Protein AF-A0A1M6Y2Z8-F1 (afdb_monomer)

Sequence (56 aa):
DVKALAVPVMRHRLVLSTEAELSDRSPVDVVEDLLDTVTPPNGVTDEVPVEGNADD

Solvent-accessible surface area (backbone atoms only — not comparable to full-atom values): 3847 Å² total; per-residue (Å²): 112,73,74,80,44,42,54,82,57,41,49,81,69,58,79,78,53,72,68,42,56,76,64,76,54,49,55,55,59,54,46,53,55,45,65,76,67,58,77,74,78,91,80,80,71,92,69,75,80,80,78,75,79,83,84,130

Organism: NCBI:txid797209

Radius of gyration: 19.29 Å; Cα contacts (8 Å, |Δi|>4): 18; chains: 1; bounding box: 60×19×41 Å

Mean predicted aligned error: 9.91 Å

Structure (mmCIF, N/CA/C/O backbone):
data_AF-A0A1M6Y2Z8-F1
#
_entry.id   AF-A0A1M6Y2Z8-F1
#
loop_
_atom_site.group_PDB
_atom_site.id
_atom_site.type_symbol
_atom_site.label_atom_id
_atom_site.label_alt_id
_atom_site.label_comp_id
_atom_site.label_asym_id
_atom_site.label_entity_id
_atom_site.label_seq_id
_atom_site.pdbx_PDB_ins_code
_atom_site.Cartn_x
_atom_site.Cartn_y
_atom_site.Cartn_z
_atom_site.occupancy
_atom_site.B_iso_or_equiv
_atom_site.auth_seq_id
_atom_site.auth_comp_id
_atom_site.auth_asym_id
_atom_site.auth_atom_id
_atom_site.pdbx_PDB_model_num
ATOM 1 N N . ASP A 1 1 ? 15.162 -10.385 -9.319 1.00 84.94 1 ASP A N 1
ATOM 2 C CA . ASP A 1 1 ? 14.442 -9.120 -9.539 1.00 84.94 1 ASP A CA 1
ATOM 3 C C . ASP A 1 1 ? 13.965 -8.596 -8.186 1.00 84.94 1 ASP A C 1
ATOM 5 O O . ASP A 1 1 ? 13.235 -9.303 -7.500 1.00 84.94 1 ASP A O 1
ATOM 9 N N . VAL A 1 2 ? 14.450 -7.427 -7.753 1.00 85.56 2 VAL A N 1
ATOM 10 C CA . VAL A 1 2 ? 14.123 -6.860 -6.429 1.00 85.56 2 VAL A CA 1
ATOM 11 C C . VAL A 1 2 ? 12.659 -6.424 -6.355 1.00 85.56 2 VAL A C 1
ATOM 13 O O . VAL A 1 2 ? 12.014 -6.655 -5.333 1.00 85.56 2 VAL A O 1
ATOM 16 N N . LYS A 1 3 ? 12.107 -5.857 -7.437 1.00 86.38 3 LYS A N 1
ATOM 17 C CA . LYS A 1 3 ? 10.706 -5.415 -7.467 1.00 86.38 3 LYS A CA 1
ATOM 18 C C . LYS A 1 3 ? 9.758 -6.610 -7.386 1.00 86.38 3 LYS A C 1
ATOM 20 O O . LYS A 1 3 ? 8.795 -6.567 -6.628 1.00 86.38 3 LYS A O 1
ATOM 25 N N . ALA A 1 4 ? 10.096 -7.718 -8.046 1.00 89.25 4 ALA A N 1
ATOM 26 C CA . ALA A 1 4 ? 9.320 -8.959 -7.952 1.00 89.25 4 ALA A CA 1
ATOM 27 C C . ALA A 1 4 ? 9.262 -9.55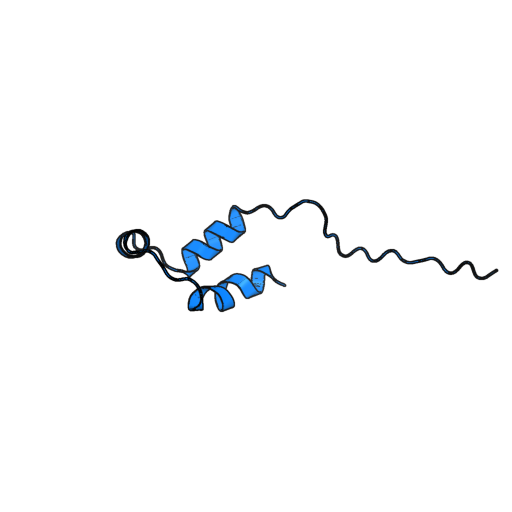0 -6.525 1.00 89.25 4 ALA A C 1
ATOM 29 O O . ALA A 1 4 ? 8.318 -10.260 -6.182 1.00 89.25 4 ALA A O 1
ATOM 30 N N . LEU A 1 5 ? 1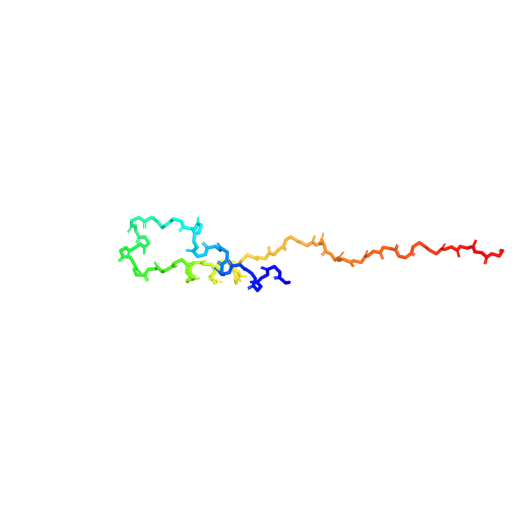0.262 -9.268 -5.682 1.00 94.19 5 LEU A N 1
ATOM 31 C CA . LEU A 1 5 ? 10.328 -9.763 -4.303 1.00 94.19 5 LEU A CA 1
ATOM 32 C C . LEU A 1 5 ? 9.726 -8.798 -3.274 1.00 94.19 5 LEU A C 1
ATOM 34 O O . LEU A 1 5 ? 9.533 -9.190 -2.122 1.00 94.19 5 LEU A O 1
ATOM 38 N N . ALA A 1 6 ? 9.414 -7.561 -3.658 1.00 93.75 6 ALA A N 1
ATOM 39 C CA . ALA A 1 6 ? 8.998 -6.521 -2.725 1.00 93.75 6 ALA A CA 1
ATOM 40 C C . ALA A 1 6 ? 7.708 -6.889 -1.974 1.00 93.75 6 ALA A C 1
ATOM 42 O O . ALA A 1 6 ? 7.714 -6.935 -0.745 1.00 93.75 6 ALA A O 1
ATOM 43 N N . VAL A 1 7 ? 6.634 -7.241 -2.687 1.00 94.44 7 VAL A N 1
ATOM 44 C CA . VAL A 1 7 ? 5.344 -7.622 -2.082 1.00 94.44 7 VAL A CA 1
ATOM 45 C C . VAL A 1 7 ? 5.456 -8.845 -1.154 1.00 94.44 7 VAL A C 1
ATOM 47 O O . VAL A 1 7 ? 5.069 -8.737 0.014 1.00 94.44 7 VAL A O 1
ATOM 50 N N . PRO A 1 8 ? 6.003 -10.007 -1.577 1.00 94.81 8 PRO A N 1
ATOM 51 C CA . PRO A 1 8 ? 6.049 -11.183 -0.707 1.00 94.81 8 PRO A CA 1
ATOM 52 C C . PRO A 1 8 ? 6.932 -10.996 0.536 1.00 94.81 8 PRO A C 1
ATOM 54 O O . PRO A 1 8 ? 6.648 -11.616 1.562 1.00 94.81 8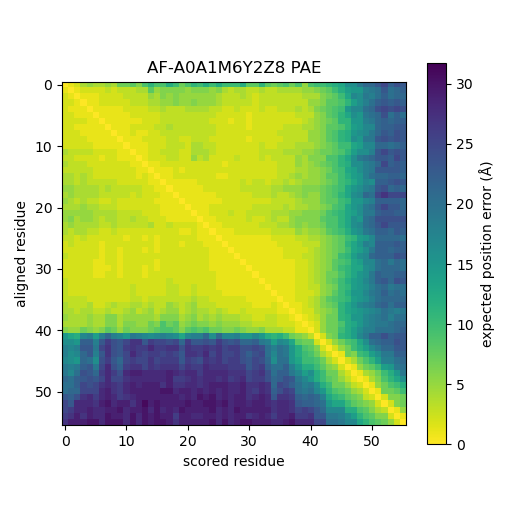 PRO A O 1
ATOM 57 N N . VAL A 1 9 ? 7.966 -10.148 0.469 1.00 94.81 9 VAL A N 1
ATOM 58 C CA . VAL A 1 9 ? 8.838 -9.842 1.615 1.00 94.81 9 VAL A CA 1
ATOM 59 C C . VAL A 1 9 ? 8.198 -8.811 2.544 1.00 94.81 9 VAL A C 1
ATOM 61 O O . VAL A 1 9 ? 8.180 -9.013 3.760 1.00 94.81 9 VAL A O 1
ATOM 64 N N . MET A 1 10 ? 7.675 -7.714 1.995 1.00 94.88 10 MET A N 1
ATOM 65 C CA . MET A 1 10 ? 7.191 -6.585 2.789 1.00 94.88 10 MET A CA 1
ATOM 66 C C . MET A 1 10 ? 5.827 -6.840 3.424 1.00 94.88 10 MET A C 1
ATOM 68 O O . MET A 1 10 ? 5.605 -6.354 4.530 1.00 94.88 10 MET A O 1
ATOM 72 N N . ARG A 1 11 ? 4.951 -7.666 2.828 1.00 94.12 11 ARG A N 1
ATOM 73 C CA . ARG A 1 11 ? 3.608 -7.933 3.387 1.00 94.12 11 ARG A CA 1
ATOM 74 C C . ARG A 1 11 ? 3.614 -8.434 4.837 1.00 94.12 11 ARG A C 1
ATOM 76 O O . ARG A 1 11 ? 2.639 -8.250 5.549 1.00 94.12 11 ARG A O 1
ATOM 83 N N . HIS A 1 12 ? 4.698 -9.093 5.254 1.00 94.00 12 HIS A N 1
ATOM 84 C CA . HIS A 1 12 ? 4.871 -9.639 6.608 1.00 94.00 12 HIS A CA 1
ATOM 85 C C . HIS A 1 12 ? 5.681 -8.731 7.535 1.00 94.00 12 HIS A C 1
ATOM 87 O O . HIS A 1 12 ? 5.807 -9.017 8.722 1.00 94.00 12 HIS A O 1
ATOM 93 N N . ARG A 1 13 ? 6.313 -7.693 6.982 1.00 95.31 13 ARG A N 1
ATOM 94 C CA . ARG A 1 13 ? 7.249 -6.804 7.688 1.00 95.31 13 ARG A CA 1
ATOM 95 C C . ARG A 1 13 ? 6.697 -5.401 7.886 1.00 95.31 13 ARG A C 1
ATOM 97 O O . ARG A 1 13 ? 7.272 -4.626 8.644 1.00 95.31 13 ARG A O 1
ATOM 104 N N . LEU A 1 14 ? 5.621 -5.075 7.186 1.00 94.44 14 LEU A N 1
ATOM 105 C CA . LEU A 1 14 ? 4.982 -3.779 7.237 1.00 94.44 14 LEU A CA 1
ATOM 106 C C . LEU A 1 14 ? 3.919 -3.799 8.336 1.00 94.44 14 LEU A C 1
ATOM 108 O O . LEU A 1 14 ? 3.030 -4.647 8.340 1.00 94.44 14 LEU A O 1
ATOM 112 N N . VAL A 1 15 ? 4.046 -2.874 9.282 1.00 95.69 15 VAL A N 1
ATOM 113 C CA . VAL A 1 15 ? 3.069 -2.659 10.351 1.00 95.69 15 VAL A CA 1
ATOM 114 C C . VAL A 1 15 ? 2.255 -1.432 9.978 1.00 95.69 15 VAL A C 1
ATOM 116 O O . VAL A 1 15 ? 2.825 -0.365 9.742 1.00 95.69 15 VAL A O 1
ATOM 119 N N . LEU A 1 16 ? 0.938 -1.592 9.886 1.00 94.94 16 LEU A N 1
ATOM 120 C CA . LEU A 1 16 ? 0.034 -0.500 9.555 1.00 94.94 16 LEU A CA 1
ATOM 121 C C . LEU A 1 16 ? -0.206 0.392 10.775 1.00 94.94 16 LEU A C 1
ATOM 123 O O . LEU A 1 16 ? -0.147 -0.047 11.923 1.00 94.94 16 LEU A O 1
ATOM 127 N N . SER A 1 17 ? -0.463 1.671 10.514 1.00 96.94 17 SER A N 1
ATOM 128 C CA . SER A 1 17 ? -1.012 2.563 11.530 1.00 96.94 17 SER A CA 1
ATOM 129 C C . SER A 1 17 ? -2.516 2.328 11.664 1.00 96.94 17 SER A C 1
ATOM 131 O O . SER A 1 17 ? -3.166 1.874 10.723 1.00 96.94 17 SER A O 1
ATOM 133 N N . THR A 1 18 ? -3.091 2.721 12.802 1.00 96.69 18 THR A N 1
ATOM 134 C CA . THR A 1 18 ? -4.544 2.654 13.027 1.00 96.69 18 THR A CA 1
ATOM 135 C C . THR A 1 18 ? -5.334 3.377 11.934 1.00 96.69 18 THR A C 1
ATOM 137 O O . THR A 1 18 ? -6.364 2.885 11.495 1.00 96.69 18 THR A O 1
ATOM 140 N N . GLU A 1 19 ? -4.837 4.519 11.454 1.00 96.81 19 GLU A N 1
ATOM 141 C CA . GLU A 1 19 ? -5.475 5.272 10.368 1.00 96.81 19 GLU A CA 1
ATOM 142 C C . GLU A 1 19 ? -5.532 4.468 9.059 1.00 96.81 19 GLU A C 1
ATOM 144 O O . GLU A 1 19 ? -6.552 4.462 8.375 1.00 96.81 19 GLU A O 1
ATOM 149 N N . ALA A 1 20 ? -4.449 3.762 8.717 1.00 95.00 20 ALA A N 1
ATOM 150 C CA . ALA A 1 20 ? -4.387 2.957 7.501 1.00 95.00 20 ALA A CA 1
ATOM 151 C C . ALA A 1 20 ? -5.337 1.752 7.573 1.00 95.00 20 ALA A C 1
ATOM 153 O O . ALA A 1 20 ? -6.029 1.467 6.598 1.00 95.00 20 ALA A O 1
ATOM 154 N N . GLU A 1 21 ? -5.419 1.095 8.734 1.00 93.75 21 GLU A N 1
ATOM 155 C CA . GLU A 1 21 ? -6.362 -0.005 8.969 1.00 93.75 21 GLU A CA 1
ATOM 156 C C . GLU A 1 21 ? -7.820 0.463 8.875 1.00 93.75 21 GLU A C 1
ATOM 158 O O . GLU A 1 21 ? -8.630 -0.186 8.219 1.00 93.75 21 GLU A O 1
ATOM 163 N N . LEU A 1 22 ? -8.151 1.615 9.475 1.00 97.00 22 LEU A N 1
ATOM 164 C CA . LEU A 1 22 ? -9.491 2.215 9.396 1.00 97.00 22 LEU A CA 1
ATOM 165 C C . LEU A 1 22 ? -9.860 2.687 7.983 1.00 97.00 22 LEU A C 1
ATOM 167 O O . LEU A 1 22 ? -11.041 2.842 7.684 1.00 97.00 22 LEU A O 1
ATOM 171 N N . SER A 1 23 ? -8.860 2.913 7.131 1.00 96.62 23 SER A N 1
ATOM 172 C CA . SER A 1 23 ? -9.027 3.326 5.734 1.00 96.62 23 SER A CA 1
ATOM 173 C C . SER A 1 23 ? -9.045 2.147 4.751 1.00 96.62 23 SER A C 1
ATOM 175 O O . SER A 1 23 ? -8.846 2.364 3.556 1.00 96.62 23 SER A O 1
ATOM 177 N N . ASP A 1 24 ? -9.218 0.911 5.237 1.00 94.50 24 ASP A N 1
ATOM 178 C CA . ASP A 1 24 ? -9.203 -0.325 4.436 1.00 94.50 24 ASP A CA 1
ATOM 179 C C . ASP A 1 24 ? -7.927 -0.500 3.583 1.00 94.50 24 ASP A C 1
ATOM 181 O O . ASP A 1 24 ? -7.942 -1.136 2.528 1.00 94.50 24 ASP A O 1
ATOM 185 N N . ARG A 1 25 ? -6.790 0.057 4.024 1.00 96.81 25 ARG A N 1
ATOM 186 C CA . ARG A 1 25 ? -5.506 -0.111 3.327 1.00 96.81 25 ARG A CA 1
ATOM 187 C C . ARG A 1 25 ? -4.860 -1.419 3.752 1.00 96.81 25 ARG A C 1
ATOM 189 O O . ARG A 1 25 ? -4.679 -1.669 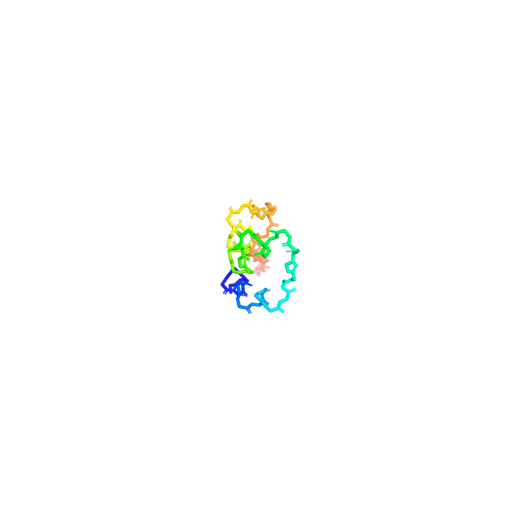4.943 1.00 96.81 25 ARG A O 1
ATOM 196 N N . SER A 1 26 ? -4.436 -2.229 2.787 1.00 95.94 26 SER A N 1
ATOM 197 C CA . SER A 1 26 ? -3.645 -3.428 3.053 1.00 95.94 26 SER A CA 1
ATOM 198 C C . SER A 1 26 ? -2.137 -3.162 2.911 1.00 95.94 26 SER A C 1
ATOM 200 O O . SER A 1 26 ? -1.720 -2.234 2.212 1.00 95.94 26 SER A O 1
ATOM 202 N N . PRO A 1 27 ? -1.273 -4.002 3.515 1.00 95.56 27 PRO A N 1
ATOM 203 C CA . PRO A 1 27 ? 0.170 -3.927 3.288 1.00 95.56 27 PRO A CA 1
ATOM 204 C C . PRO A 1 27 ? 0.568 -4.103 1.818 1.00 95.56 27 PRO A C 1
ATOM 206 O O . PRO A 1 27 ? 1.630 -3.634 1.423 1.00 95.56 27 PRO A O 1
ATOM 209 N N . VAL A 1 28 ? -0.252 -4.799 1.022 1.00 96.06 28 VAL A N 1
ATOM 210 C CA . VAL A 1 28 ? -0.008 -4.992 -0.413 1.00 96.06 28 VAL A CA 1
ATOM 211 C C . VAL A 1 28 ? -0.228 -3.677 -1.152 1.00 96.06 28 VAL A C 1
ATOM 213 O O . VAL A 1 28 ? 0.697 -3.225 -1.819 1.00 96.06 28 VAL A O 1
ATOM 216 N N . ASP A 1 29 ? -1.369 -3.018 -0.924 1.00 95.62 29 ASP A N 1
ATOM 217 C CA . ASP A 1 29 ? -1.706 -1.740 -1.574 1.00 95.62 29 ASP A CA 1
ATOM 218 C C . ASP A 1 29 ? -0.634 -0.677 -1.305 1.00 95.62 29 ASP A C 1
ATOM 220 O O . ASP A 1 29 ? -0.207 0.044 -2.199 1.00 95.62 29 ASP A O 1
ATOM 224 N N . VAL A 1 30 ? -0.140 -0.611 -0.063 1.00 95.00 30 VAL A N 1
ATOM 225 C CA . VAL A 1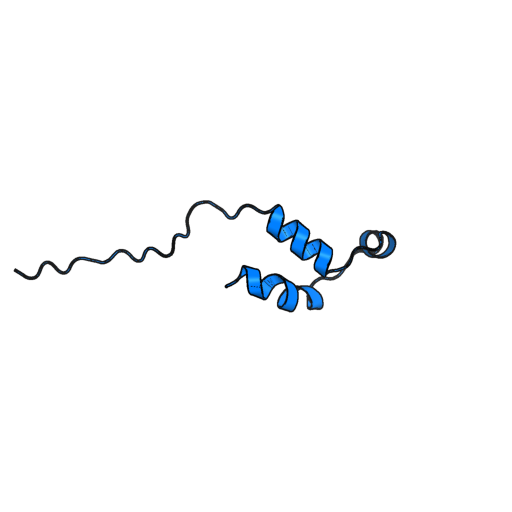 30 ? 0.914 0.339 0.327 1.00 95.00 30 VAL A CA 1
ATOM 226 C C . VAL A 1 30 ? 2.226 0.070 -0.414 1.00 95.00 30 VAL A C 1
ATOM 228 O O . VAL A 1 30 ? 2.918 1.010 -0.803 1.00 95.00 30 VAL A O 1
ATOM 231 N N . VAL A 1 31 ? 2.603 -1.199 -0.581 1.00 95.62 31 VAL A N 1
ATOM 232 C CA . VAL A 1 31 ? 3.855 -1.566 -1.258 1.00 95.62 31 VAL A CA 1
ATOM 233 C C . VAL A 1 31 ? 3.751 -1.315 -2.758 1.00 95.62 31 VAL A C 1
ATOM 235 O O . VAL A 1 31 ? 4.710 -0.815 -3.338 1.00 95.62 31 VAL A O 1
ATOM 238 N N . GLU A 1 32 ? 2.614 -1.631 -3.375 1.00 94.94 32 GLU A N 1
ATOM 239 C CA . GLU A 1 32 ? 2.372 -1.366 -4.798 1.00 94.94 32 GLU A CA 1
ATOM 240 C C . GLU A 1 32 ? 2.426 0.139 -5.090 1.00 94.94 32 GLU A C 1
ATOM 242 O O . GLU A 1 32 ? 3.234 0.568 -5.917 1.00 94.94 32 GLU A O 1
ATOM 247 N N . ASP A 1 33 ? 1.717 0.955 -4.303 1.00 94.75 33 ASP A N 1
ATOM 248 C CA . ASP A 1 33 ? 1.758 2.417 -4.423 1.00 94.75 33 ASP A CA 1
ATOM 249 C C . ASP A 1 33 ? 3.181 2.980 -4.243 1.00 94.75 33 ASP A C 1
ATOM 251 O O . ASP A 1 33 ? 3.596 3.920 -4.929 1.00 94.75 33 ASP A O 1
ATOM 255 N N . LEU A 1 34 ? 3.968 2.415 -3.320 1.00 93.25 34 LEU A N 1
ATOM 256 C CA . LEU A 1 34 ? 5.353 2.836 -3.094 1.00 93.25 34 LEU A CA 1
ATOM 257 C C . LEU A 1 34 ? 6.249 2.517 -4.300 1.00 93.25 34 LEU A C 1
ATOM 259 O O . LEU A 1 34 ? 7.079 3.339 -4.690 1.00 93.25 34 LEU A O 1
ATOM 263 N N . LEU A 1 35 ? 6.105 1.327 -4.888 1.00 92.69 35 LEU A N 1
ATOM 264 C CA . LEU A 1 35 ? 6.907 0.899 -6.038 1.00 92.69 35 LEU A CA 1
ATOM 265 C C . LEU A 1 35 ? 6.642 1.742 -7.289 1.00 92.69 35 LEU A C 1
ATOM 267 O O . LEU A 1 35 ? 7.564 1.916 -8.095 1.00 92.69 35 LEU A O 1
ATOM 271 N N . ASP A 1 36 ? 5.421 2.253 -7.424 1.00 93.38 36 ASP A N 1
ATOM 272 C CA . ASP A 1 36 ? 5.008 3.109 -8.535 1.00 93.38 36 ASP A CA 1
ATOM 273 C C . ASP A 1 36 ? 5.453 4.567 -8.357 1.00 93.38 36 ASP A C 1
ATOM 275 O O . ASP A 1 36 ? 5.720 5.265 -9.336 1.00 93.38 36 ASP A O 1
ATOM 279 N N . THR A 1 37 ? 5.573 5.038 -7.115 1.00 94.38 37 THR A N 1
ATOM 280 C CA . THR A 1 37 ? 5.865 6.451 -6.815 1.00 94.38 37 THR A CA 1
ATOM 281 C C . THR A 1 37 ? 7.338 6.740 -6.546 1.00 94.38 37 THR A C 1
ATOM 283 O O . THR A 1 37 ? 7.792 7.872 -6.740 1.00 94.38 37 THR A O 1
ATOM 286 N N . VAL A 1 38 ? 8.111 5.744 -6.109 1.00 90.62 38 VAL A N 1
ATOM 287 C CA . VAL A 1 38 ? 9.526 5.931 -5.776 1.00 90.62 38 VAL A CA 1
ATOM 288 C C . VAL A 1 38 ? 10.399 5.688 -7.001 1.00 90.62 38 VAL A C 1
ATOM 290 O O . VAL A 1 38 ? 10.732 4.556 -7.359 1.00 90.62 38 VAL A O 1
ATOM 293 N N . THR A 1 39 ? 10.840 6.785 -7.611 1.00 86.50 39 THR A N 1
ATOM 294 C CA . THR A 1 39 ? 11.889 6.754 -8.631 1.00 86.50 39 THR A CA 1
ATOM 295 C C . THR A 1 39 ? 13.228 6.389 -7.979 1.00 86.50 39 THR A C 1
ATOM 297 O O . THR A 1 39 ? 13.662 7.085 -7.055 1.00 86.50 39 THR A O 1
ATOM 300 N N . PRO A 1 40 ? 13.913 5.323 -8.431 1.00 83.00 40 PRO A N 1
ATOM 301 C CA . PRO A 1 40 ? 15.242 4.995 -7.931 1.00 83.00 40 PRO A CA 1
ATOM 302 C C . PRO A 1 40 ? 16.238 6.112 -8.283 1.00 83.00 40 PRO A C 1
ATOM 304 O O . PRO A 1 40 ? 16.082 6.769 -9.315 1.00 83.00 40 PRO A O 1
ATOM 307 N N . PRO A 1 41 ? 17.275 6.343 -7.461 1.00 83.50 41 PRO A N 1
ATOM 308 C CA . PRO A 1 41 ? 18.315 7.304 -7.803 1.00 83.50 41 PRO A CA 1
ATOM 309 C C . PRO A 1 41 ? 18.974 6.918 -9.135 1.00 83.50 41 PRO A C 1
ATOM 311 O O . PRO A 1 41 ? 19.217 5.740 -9.403 1.00 83.50 41 PRO A O 1
ATOM 314 N N . ASN A 1 42 ? 19.268 7.913 -9.975 1.00 71.25 42 ASN A N 1
ATOM 315 C CA . ASN A 1 42 ? 19.964 7.689 -11.239 1.00 71.25 42 ASN A CA 1
ATOM 316 C C . ASN A 1 42 ? 21.357 7.100 -10.958 1.00 71.25 42 ASN A C 1
ATOM 318 O O . ASN A 1 42 ? 22.181 7.766 -10.335 1.00 71.25 42 ASN A O 1
ATOM 322 N N . GLY A 1 43 ? 21.623 5.887 -11.450 1.00 62.47 43 GLY A N 1
ATOM 323 C CA . GLY A 1 43 ? 22.976 5.330 -11.522 1.00 62.47 43 GLY A CA 1
ATOM 324 C C . GLY A 1 43 ? 23.291 4.20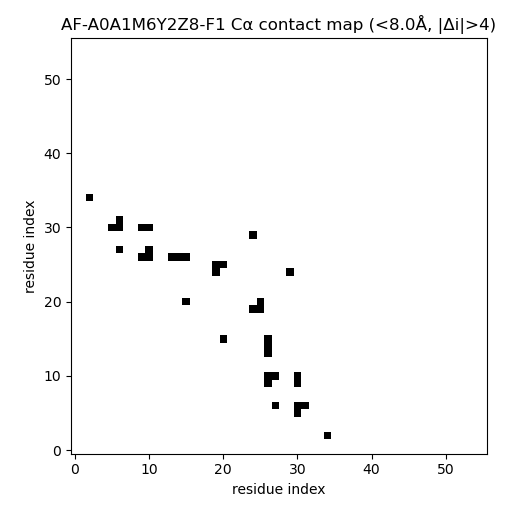8 -10.535 1.00 62.47 43 GLY A C 1
ATOM 325 O O . GLY A 1 43 ? 24.171 4.349 -9.696 1.00 62.47 43 GLY A O 1
ATOM 326 N N . VAL A 1 44 ? 22.649 3.056 -10.717 1.00 59.62 44 VAL A N 1
ATOM 327 C CA . VAL A 1 44 ? 23.367 1.774 -10.671 1.00 59.62 44 VAL A CA 1
ATOM 328 C C . VAL A 1 44 ? 22.919 0.999 -11.905 1.00 59.62 44 VAL A C 1
ATOM 330 O O . VAL A 1 44 ? 22.021 0.163 -11.848 1.00 59.62 44 VAL A O 1
ATOM 333 N N . THR A 1 45 ? 23.465 1.358 -13.064 1.00 60.38 45 THR A N 1
ATOM 334 C CA . THR A 1 45 ? 23.531 0.408 -14.173 1.00 60.38 45 THR A CA 1
ATOM 335 C C . THR A 1 45 ? 24.603 -0.604 -13.792 1.00 60.38 45 THR A C 1
ATOM 337 O O . THR A 1 45 ? 25.726 -0.225 -13.471 1.00 60.38 45 THR A O 1
ATOM 340 N N . ASP A 1 46 ? 24.248 -1.886 -13.774 1.00 61.59 46 ASP A N 1
ATOM 341 C CA . ASP A 1 46 ? 25.171 -3.012 -13.586 1.00 61.59 46 ASP A CA 1
ATOM 342 C C . ASP A 1 46 ? 26.037 -3.203 -14.850 1.00 61.59 46 ASP A C 1
ATOM 344 O O . ASP A 1 46 ? 26.096 -4.272 -15.448 1.00 61.59 46 ASP A O 1
ATOM 348 N N . GLU A 1 47 ? 26.635 -2.119 -15.345 1.00 60.53 47 GLU A N 1
ATOM 349 C CA . GLU A 1 47 ? 27.637 -2.171 -16.402 1.00 60.53 47 GLU A CA 1
ATOM 350 C C . GLU A 1 47 ? 28.995 -2.308 -15.721 1.00 60.53 47 GLU A C 1
ATOM 352 O O . GLU A 1 47 ? 29.652 -1.330 -15.366 1.00 60.53 47 G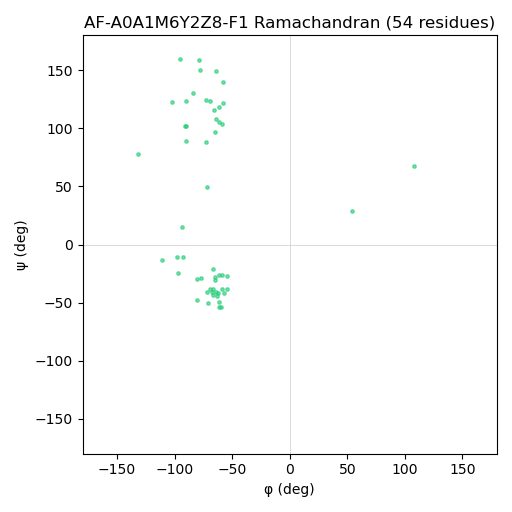LU A O 1
ATOM 357 N N . VAL A 1 48 ? 29.397 -3.559 -15.493 1.00 63.03 48 VAL A N 1
ATOM 358 C CA . VAL A 1 48 ? 30.778 -3.894 -15.140 1.00 63.03 48 VAL A CA 1
ATOM 359 C C . VAL A 1 48 ? 31.673 -3.380 -16.276 1.00 63.03 48 VAL A C 1
ATOM 361 O O . VAL A 1 48 ? 31.475 -3.798 -17.422 1.00 63.03 48 VAL A O 1
ATOM 364 N N . PRO A 1 49 ? 32.650 -2.491 -16.019 1.00 61.25 49 PRO A N 1
ATOM 365 C CA . PRO A 1 49 ? 33.579 -2.084 -17.056 1.00 61.25 49 PRO A CA 1
ATOM 366 C C . PRO A 1 49 ? 34.408 -3.311 -17.438 1.00 61.25 49 PRO A C 1
ATOM 368 O O . PRO A 1 49 ? 35.137 -3.857 -16.613 1.00 61.25 49 PRO A O 1
ATOM 371 N N . VAL A 1 50 ? 34.280 -3.766 -18.684 1.00 64.56 50 VAL A N 1
ATOM 372 C CA . VAL A 1 50 ? 35.223 -4.718 -19.277 1.00 64.56 50 VAL A CA 1
ATOM 373 C C . VAL A 1 50 ? 36.571 -4.010 -19.383 1.00 64.56 50 VAL A C 1
ATOM 375 O O . VAL A 1 50 ? 36.806 -3.236 -20.309 1.00 64.56 50 VAL A O 1
ATOM 378 N N . GLU A 1 51 ? 37.441 -4.235 -18.400 1.00 63.16 51 GLU A N 1
ATOM 379 C CA . GLU A 1 51 ? 38.851 -3.870 -18.489 1.00 63.16 51 GLU A CA 1
ATOM 380 C C . GLU A 1 5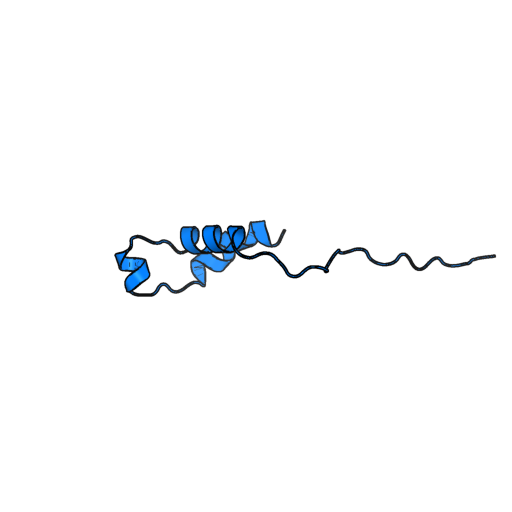1 ? 39.456 -4.654 -19.659 1.00 63.16 51 GLU A C 1
ATOM 382 O O . GLU A 1 51 ? 39.625 -5.873 -19.609 1.00 63.16 51 GLU A O 1
ATOM 387 N N . GLY A 1 52 ? 39.705 -3.955 -20.766 1.00 59.00 52 GLY A N 1
ATOM 388 C CA . GLY A 1 52 ? 40.406 -4.517 -21.906 1.00 59.00 52 GLY A CA 1
ATOM 389 C C . GLY A 1 52 ? 41.831 -4.868 -21.499 1.00 59.00 52 GLY A C 1
ATOM 390 O O . GLY A 1 52 ? 42.659 -3.975 -21.329 1.00 59.00 52 GLY A O 1
ATOM 391 N N . ASN A 1 53 ? 42.121 -6.163 -21.372 1.00 63.03 53 ASN A N 1
ATOM 392 C CA . ASN A 1 53 ? 43.485 -6.668 -21.443 1.00 63.03 53 ASN A CA 1
ATOM 393 C C . ASN A 1 53 ? 44.050 -6.281 -22.813 1.00 63.03 53 ASN A C 1
ATOM 395 O O . ASN A 1 53 ? 43.696 -6.881 -23.828 1.00 63.03 53 ASN A O 1
ATOM 399 N N . ALA A 1 54 ? 44.903 -5.260 -22.840 1.00 59.28 54 ALA A N 1
ATOM 400 C CA . ALA A 1 54 ? 45.812 -5.039 -23.951 1.00 59.28 54 ALA A CA 1
ATOM 401 C C . ALA A 1 54 ? 46.915 -6.105 -23.864 1.00 59.28 54 ALA A C 1
ATOM 403 O O . ALA A 1 54 ? 47.927 -5.920 -23.193 1.00 59.28 54 ALA A O 1
ATOM 404 N N . ASP A 1 55 ? 46.641 -7.248 -24.485 1.00 61.91 55 ASP A N 1
ATOM 405 C CA . ASP A 1 55 ? 47.630 -8.218 -24.950 1.00 61.91 55 ASP A CA 1
ATOM 406 C C . ASP A 1 55 ? 47.961 -7.814 -26.404 1.00 61.91 55 ASP A C 1
ATOM 408 O O . ASP A 1 55 ? 47.096 -7.966 -27.270 1.00 61.91 55 ASP A O 1
ATOM 412 N N . ASP A 1 56 ? 49.107 -7.149 -26.612 1.00 49.50 56 ASP A N 1
ATOM 413 C CA . ASP A 1 56 ? 50.054 -7.229 -2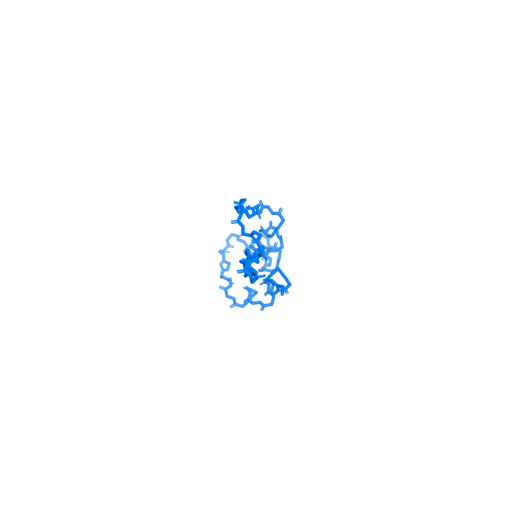7.759 1.00 49.50 56 ASP A CA 1
ATOM 414 C C . ASP A 1 56 ? 51.120 -6.114 -27.651 1.00 49.50 56 ASP A C 1
ATOM 416 O O . ASP A 1 56 ? 50.772 -4.914 -27.776 1.00 49.50 56 ASP A O 1
#

pLDDT: mean 84.77, std 14.69, range [49.5, 97.0]

Foldseek 3Di:
DVLVCQQVVQQVVDDDDPVCVVVVHHSNNVSVVCVVPDDDPPDDDVPDPPPDDPDD

Secondary structure (DSSP, 8-state):
-HHHHHHHHHTTTPPPPHHHHHTT--HHHHHHHHHHH-PPPS--------------